Protein AF-A0A377XBH0-F1 (afdb_monomer_lite)

Secondary structure (DSSP, 8-state):
-EEEEEEEETTEEEEEEEETTS-EEEEEEEE--

Sequence (33 aa):
MKIAAFDIGGTALKMGVMARDGRLLETARQSIQ

Structure (mmCIF, N/CA/C/O backbone):
data_AF-A0A377XBH0-F1
#
_entry.id   AF-A0A377XBH0-F1
#
loop_
_atom_site.group_PDB
_atom_site.id
_atom_site.type_symbol
_atom_site.label_atom_id
_atom_site.label_alt_id
_atom_site.label_comp_id
_atom_site.label_asym_id
_atom_site.label_entity_id
_atom_site.label_seq_id
_atom_site.pdbx_PDB_ins_code
_atom_site.Cartn_x
_atom_site.Cartn_y
_atom_site.Cartn_z
_atom_site.occupancy
_atom_site.B_iso_or_equiv
_atom_site.auth_seq_id
_atom_site.auth_comp_id
_atom_site.auth_asym_id
_atom_site.auth_atom_id
_atom_site.pdbx_PDB_model_num
ATOM 1 N N . MET A 1 1 ? -16.769 2.193 9.913 1.00 84.88 1 MET A N 1
ATOM 2 C CA . MET A 1 1 ? -15.576 1.368 10.210 1.00 84.88 1 MET A CA 1
ATOM 3 C C . MET A 1 1 ? -14.512 1.695 9.172 1.00 84.88 1 MET A C 1
ATOM 5 O O . MET A 1 1 ? -14.877 1.802 8.006 1.00 84.88 1 MET A O 1
ATOM 9 N N . LYS A 1 2 ? -13.262 1.927 9.587 1.00 90.44 2 LY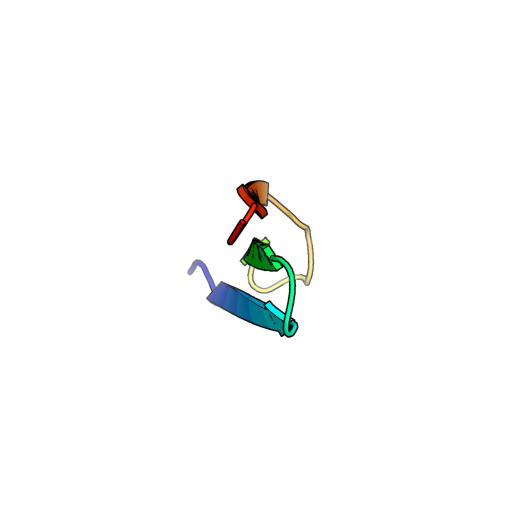S A N 1
ATOM 10 C CA . LYS A 1 2 ? -12.140 2.276 8.701 1.00 90.44 2 LYS A CA 1
ATOM 11 C C . LYS A 1 2 ? -11.131 1.126 8.701 1.00 90.44 2 LYS A C 1
ATOM 13 O O . LYS A 1 2 ? -10.885 0.556 9.760 1.00 90.44 2 LYS A O 1
ATOM 18 N N . ILE A 1 3 ? -10.589 0.788 7.537 1.00 92.44 3 ILE A N 1
ATOM 19 C CA . ILE A 1 3 ? -9.592 -0.271 7.353 1.00 92.44 3 ILE A CA 1
ATOM 20 C C . ILE A 1 3 ? -8.285 0.404 6.949 1.00 92.44 3 ILE A C 1
ATOM 22 O O . ILE A 1 3 ? -8.266 1.128 5.960 1.00 92.44 3 ILE A O 1
ATOM 26 N N . ALA A 1 4 ? -7.215 0.191 7.712 1.00 93.12 4 ALA A N 1
ATOM 27 C CA . ALA A 1 4 ? -5.882 0.664 7.353 1.00 93.12 4 ALA A CA 1
ATOM 28 C C . ALA A 1 4 ? -5.108 -0.459 6.652 1.00 93.12 4 ALA A C 1
ATOM 30 O O . ALA A 1 4 ? -5.069 -1.585 7.146 1.00 93.12 4 ALA A O 1
ATOM 31 N N . ALA A 1 5 ? -4.498 -0.145 5.514 1.00 90.88 5 ALA A N 1
ATOM 32 C CA . AL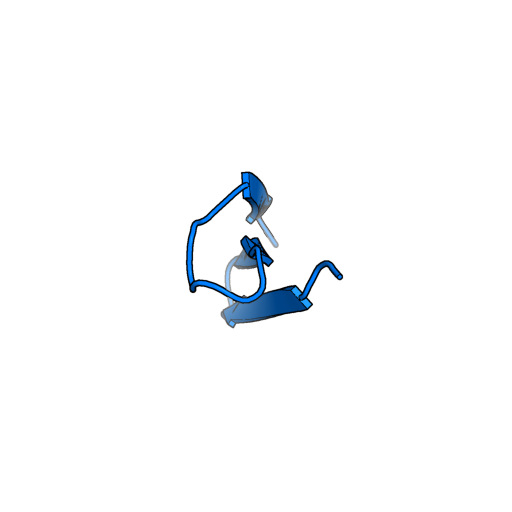A A 1 5 ? -3.660 -1.045 4.735 1.00 90.88 5 ALA A CA 1
ATOM 33 C C . ALA A 1 5 ? -2.262 -0.441 4.579 1.00 90.88 5 ALA A C 1
ATOM 35 O O . ALA A 1 5 ? -2.128 0.764 4.358 1.00 90.88 5 ALA A O 1
ATOM 36 N N . PHE A 1 6 ? -1.234 -1.282 4.676 1.00 90.62 6 PHE A N 1
ATOM 37 C CA . PHE A 1 6 ? 0.167 -0.884 4.561 1.00 90.62 6 PHE A CA 1
ATOM 38 C C . PHE A 1 6 ? 0.860 -1.740 3.499 1.00 90.62 6 PHE A C 1
ATOM 40 O O . PHE A 1 6 ? 0.770 -2.964 3.535 1.00 90.62 6 PHE A O 1
ATOM 47 N N . ASP A 1 7 ? 1.554 -1.085 2.572 1.00 89.94 7 ASP A N 1
ATOM 48 C CA . ASP A 1 7 ? 2.468 -1.696 1.606 1.00 89.94 7 ASP A CA 1
ATOM 49 C C . ASP A 1 7 ? 3.892 -1.257 1.967 1.00 89.94 7 ASP A C 1
ATOM 51 O O . ASP A 1 7 ? 4.230 -0.070 1.913 1.00 89.94 7 ASP A O 1
ATOM 55 N N . ILE A 1 8 ? 4.702 -2.219 2.403 1.00 86.38 8 ILE A N 1
ATOM 56 C CA . ILE A 1 8 ? 6.078 -2.013 2.853 1.00 86.38 8 ILE A CA 1
ATOM 57 C C . ILE A 1 8 ? 6.999 -2.522 1.747 1.00 86.38 8 ILE A C 1
ATOM 59 O O . ILE A 1 8 ? 7.268 -3.718 1.645 1.00 86.38 8 ILE A O 1
ATOM 63 N N . GLY A 1 9 ? 7.477 -1.601 0.913 1.00 85.94 9 GLY A N 1
ATOM 64 C CA . GLY A 1 9 ? 8.477 -1.875 -0.11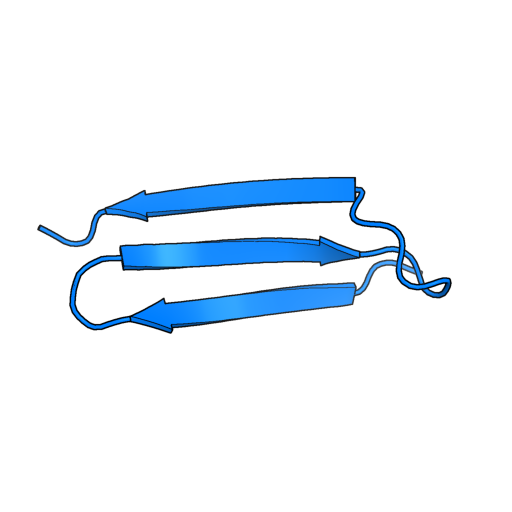3 1.00 85.94 9 GLY A CA 1
ATOM 65 C C . GLY A 1 9 ? 9.869 -1.441 0.339 1.00 85.94 9 GLY A C 1
ATOM 66 O O . GLY A 1 9 ? 10.007 -0.520 1.142 1.00 85.94 9 GLY A O 1
ATOM 67 N N . GLY A 1 10 ? 10.915 -2.048 -0.228 1.00 84.62 10 GLY A N 1
ATOM 68 C CA . GLY A 1 10 ? 12.312 -1.797 0.164 1.00 84.62 10 GLY A CA 1
ATOM 69 C C . GLY A 1 10 ? 12.790 -0.340 0.063 1.00 84.62 10 GLY A C 1
ATOM 70 O O . GLY A 1 10 ? 13.830 -0.013 0.614 1.00 84.62 10 GLY A O 1
ATOM 71 N N . THR A 1 11 ? 12.041 0.539 -0.608 1.00 86.75 11 THR A N 1
ATOM 72 C CA . THR A 1 11 ? 12.372 1.966 -0.776 1.00 86.75 11 THR A CA 1
ATOM 73 C C . THR A 1 11 ? 11.308 2.916 -0.214 1.00 86.75 11 THR A C 1
ATOM 75 O O . THR A 1 11 ? 11.484 4.135 -0.246 1.00 86.75 11 THR A O 1
ATOM 78 N N . ALA A 1 12 ? 10.142 2.411 0.205 1.00 91.25 12 ALA A N 1
ATOM 79 C CA . ALA A 1 12 ? 9.036 3.252 0.660 1.00 91.25 12 ALA A CA 1
ATOM 80 C C . ALA A 1 12 ? 7.985 2.472 1.460 1.00 91.25 12 ALA A C 1
ATOM 82 O O . ALA A 1 12 ? 7.586 1.372 1.077 1.00 91.25 12 ALA A O 1
ATOM 83 N N . LEU A 1 13 ? 7.445 3.129 2.486 1.00 91.75 13 LEU A N 1
ATOM 84 C CA . LEU A 1 13 ? 6.202 2.745 3.150 1.00 91.75 13 LEU A CA 1
ATOM 85 C C . LEU A 1 13 ? 5.044 3.478 2.478 1.00 91.75 13 LEU A C 1
ATOM 87 O O . LEU A 1 13 ? 5.065 4.705 2.348 1.00 91.75 13 LEU A O 1
ATOM 91 N N . LYS A 1 14 ? 4.011 2.746 2.075 1.00 94.06 14 LYS A N 1
ATOM 92 C CA . LYS A 1 14 ? 2.740 3.315 1.623 1.00 94.06 14 LYS A CA 1
ATOM 93 C C . LYS A 1 14 ? 1.643 2.876 2.576 1.00 94.06 14 LYS A C 1
ATOM 95 O O . LYS A 1 14 ? 1.604 1.724 2.996 1.00 94.06 14 LYS A O 1
ATOM 100 N N . MET A 1 15 ? 0.737 3.786 2.890 1.00 95.19 15 MET A N 1
ATOM 101 C CA . MET A 1 15 ? -0.429 3.520 3.719 1.00 95.19 15 MET A CA 1
ATOM 102 C C . MET A 1 15 ? -1.680 4.041 3.021 1.00 95.19 15 MET A C 1
ATOM 104 O O . MET A 1 15 ? -1.652 5.092 2.380 1.00 95.19 15 MET A O 1
ATOM 108 N N . GLY A 1 16 ? -2.771 3.295 3.147 1.00 95.12 16 GLY A N 1
ATOM 109 C CA . GLY A 1 16 ? -4.093 3.703 2.700 1.00 95.12 16 GLY A CA 1
ATOM 110 C C . GLY A 1 16 ? -5.140 3.428 3.769 1.00 95.12 16 GLY A C 1
ATOM 111 O O . GLY A 1 16 ? -5.087 2.404 4.448 1.00 95.12 16 GLY A O 1
ATOM 112 N N . VAL A 1 17 ? -6.116 4.324 3.899 1.00 95.50 17 VAL A N 1
ATOM 113 C CA . VAL A 1 17 ? -7.317 4.099 4.710 1.00 95.50 17 VAL A CA 1
ATOM 114 C C . VAL A 1 17 ? -8.500 3.906 3.780 1.00 95.50 17 VAL A C 1
ATOM 116 O O . VAL A 1 17 ? -8.771 4.755 2.935 1.00 95.50 17 VAL A O 1
ATOM 119 N N . MET A 1 18 ? -9.228 2.811 3.954 1.00 95.81 18 MET A N 1
ATOM 120 C CA . MET A 1 18 ? -10.396 2.462 3.157 1.00 95.81 18 MET A CA 1
ATOM 121 C C . MET A 1 18 ? -11.659 2.405 4.014 1.00 95.81 18 MET A C 1
ATOM 123 O O . MET A 1 18 ? -11.640 2.011 5.186 1.00 95.81 18 MET A O 1
ATOM 127 N N . ALA A 1 19 ? -12.781 2.788 3.416 1.00 94.94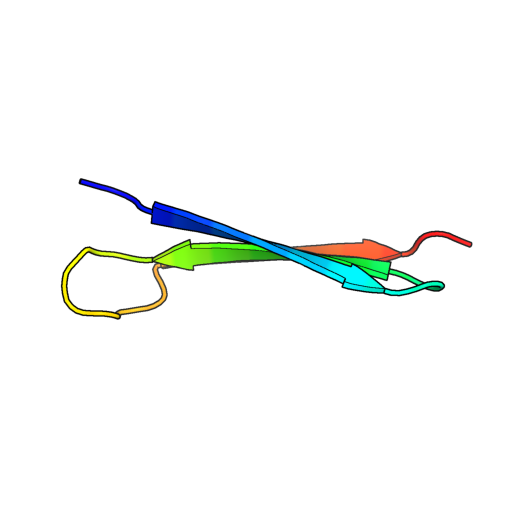 19 ALA A N 1
ATOM 128 C CA . ALA A 1 19 ? -14.100 2.459 3.921 1.00 94.94 19 ALA A CA 1
ATOM 129 C C . ALA A 1 19 ? -14.418 0.978 3.653 1.00 94.94 19 ALA A C 1
ATOM 131 O O . ALA A 1 19 ? -13.791 0.311 2.830 1.00 94.94 19 ALA A O 1
ATOM 132 N N . ARG A 1 20 ? -15.414 0.448 4.370 1.00 93.00 20 ARG A N 1
ATOM 133 C CA . ARG A 1 20 ? -15.830 -0.960 4.254 1.00 93.00 20 ARG A CA 1
ATOM 134 C C . ARG A 1 20 ? -16.342 -1.323 2.852 1.00 93.00 20 ARG A C 1
ATOM 136 O O . ARG A 1 20 ? -16.279 -2.484 2.475 1.00 93.00 20 ARG A O 1
ATOM 143 N N . ASP A 1 21 ? -16.843 -0.346 2.106 1.00 94.44 21 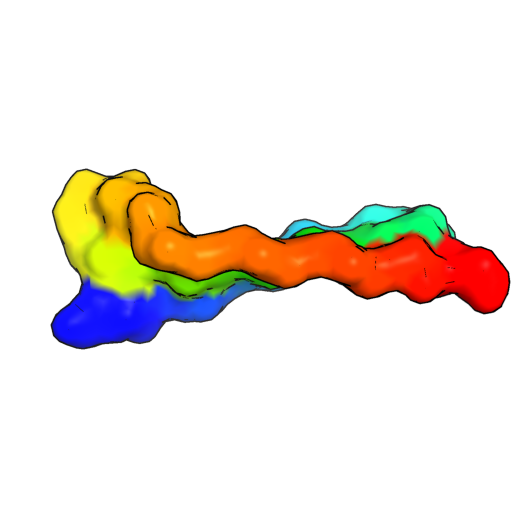ASP A N 1
ATOM 144 C CA . ASP A 1 21 ? -17.302 -0.486 0.718 1.00 94.44 21 ASP A CA 1
ATOM 145 C C . ASP A 1 21 ? -16.152 -0.511 -0.307 1.00 94.44 21 ASP A C 1
ATOM 147 O O . ASP A 1 21 ? -16.395 -0.564 -1.509 1.00 94.44 21 ASP A O 1
ATOM 151 N N . GLY A 1 22 ? -14.898 -0.473 0.154 1.00 91.75 22 GLY A N 1
ATOM 152 C CA . GLY A 1 22 ? -13.719 -0.475 -0.703 1.00 91.75 22 GLY A CA 1
ATOM 153 C C . GLY A 1 22 ? -13.304 0.910 -1.199 1.00 91.75 22 GLY A C 1
ATOM 154 O O . GLY A 1 22 ? -12.318 1.018 -1.926 1.00 91.75 22 GLY A O 1
ATOM 155 N N . ARG A 1 23 ? -13.994 1.990 -0.808 1.00 95.50 23 ARG A N 1
ATOM 156 C CA . ARG A 1 23 ? -13.589 3.347 -1.187 1.00 95.50 23 ARG A CA 1
ATOM 157 C C . ARG A 1 23 ? -12.331 3.773 -0.433 1.00 95.50 23 ARG A C 1
ATOM 159 O O . ARG A 1 23 ? -12.290 3.729 0.796 1.00 95.50 23 ARG A O 1
ATOM 166 N N . LEU A 1 24 ? -11.333 4.264 -1.164 1.00 95.31 24 LEU A N 1
ATOM 167 C CA . LEU A 1 24 ? -10.141 4.883 -0.586 1.00 95.31 24 LEU A CA 1
ATOM 168 C C . LEU A 1 24 ? -10.488 6.265 -0.017 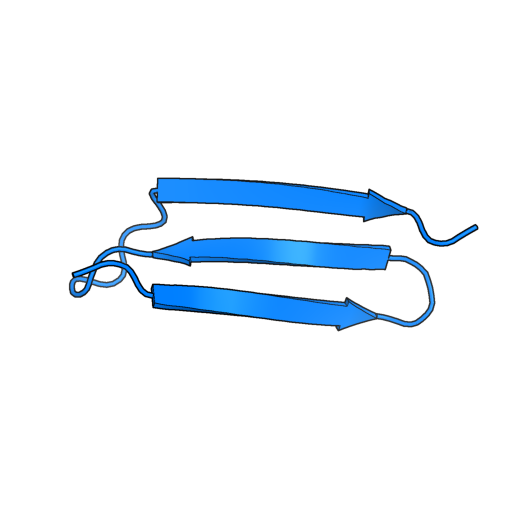1.00 95.31 24 LEU A C 1
ATOM 170 O O . LEU A 1 24 ? -11.105 7.090 -0.693 1.00 95.31 24 LEU A O 1
ATOM 174 N N . LEU A 1 25 ? -10.120 6.490 1.239 1.00 95.00 25 LEU A N 1
ATOM 175 C CA . LEU A 1 25 ? -10.399 7.717 1.982 1.00 95.00 25 LEU A CA 1
ATOM 176 C C . LEU A 1 25 ? -9.153 8.592 2.089 1.00 95.00 25 LEU A C 1
ATOM 178 O O . LEU A 1 25 ? -9.230 9.793 1.856 1.00 95.00 25 LEU A O 1
ATOM 182 N N . GLU A 1 26 ? -8.013 7.991 2.428 1.00 94.88 26 GLU A N 1
ATOM 183 C CA . GLU A 1 26 ? -6.753 8.697 2.666 1.00 94.88 26 GLU A CA 1
ATOM 184 C C . GLU A 1 26 ? -5.575 7.848 2.185 1.00 94.88 26 GLU A C 1
ATOM 186 O O . GLU A 1 26 ? -5.639 6.615 2.207 1.00 94.88 26 GLU A O 1
ATOM 191 N N . THR A 1 27 ? -4.492 8.507 1.772 1.00 95.44 27 THR A N 1
ATOM 192 C CA . THR A 1 27 ? -3.232 7.852 1.403 1.00 95.44 27 THR A CA 1
ATOM 193 C C . THR A 1 27 ? -2.048 8.611 1.971 1.00 95.44 27 THR A C 1
ATOM 195 O O . THR A 1 27 ? -2.023 9.840 1.904 1.00 95.44 27 THR A O 1
ATOM 198 N N . ALA A 1 28 ? -1.033 7.888 2.426 1.00 93.88 28 ALA A N 1
ATOM 199 C CA . ALA A 1 28 ? 0.255 8.446 2.806 1.00 93.88 28 ALA A CA 1
ATOM 200 C C . ALA A 1 28 ? 1.392 7.636 2.176 1.00 93.88 28 ALA A C 1
ATOM 202 O O . ALA A 1 28 ? 1.295 6.420 2.004 1.00 93.88 28 ALA A O 1
ATOM 203 N N . ARG A 1 29 ? 2.490 8.315 1.839 1.00 94.12 29 ARG A N 1
ATOM 204 C CA . ARG A 1 29 ? 3.720 7.689 1.354 1.00 94.12 29 ARG A CA 1
ATOM 205 C C . ARG A 1 29 ? 4.904 8.301 2.077 1.00 94.12 29 ARG A C 1
ATOM 207 O O . ARG A 1 29 ? 5.068 9.516 2.065 1.00 94.12 29 ARG A O 1
ATOM 214 N N . GLN A 1 30 ? 5.751 7.448 2.630 1.00 93.62 30 GLN A N 1
ATOM 215 C CA . GLN A 1 30 ? 7.010 7.839 3.233 1.00 93.62 30 GLN A CA 1
ATOM 216 C C . GLN A 1 30 ? 8.146 7.136 2.502 1.00 93.62 30 GLN A C 1
ATOM 218 O O . GLN A 1 30 ? 8.167 5.910 2.392 1.00 93.62 30 GLN A O 1
ATOM 223 N N . SER A 1 31 ? 9.076 7.925 1.967 1.00 92.69 31 SER A N 1
ATOM 224 C CA . SER A 1 31 ? 10.303 7.375 1.400 1.00 92.69 31 SER A CA 1
ATOM 225 C C . SER A 1 31 ? 11.186 6.870 2.533 1.00 92.69 31 SER A C 1
ATOM 227 O O . SER A 1 31 ? 11.366 7.574 3.525 1.00 92.69 31 SER A O 1
ATOM 229 N N . ILE A 1 32 ? 11.727 5.667 2.372 1.00 86.25 32 ILE A N 1
ATOM 230 C CA . ILE A 1 32 ? 12.767 5.126 3.243 1.00 86.25 32 ILE A CA 1
ATOM 231 C C . ILE A 1 32 ? 14.037 5.219 2.396 1.00 86.25 32 ILE A C 1
ATOM 233 O O . ILE A 1 32 ? 14.261 4.372 1.532 1.00 86.25 32 ILE A O 1
ATOM 237 N N . GLN A 1 33 ? 14.744 6.343 2.508 1.00 77.19 33 GLN A N 1
ATOM 238 C CA . GLN A 1 33 ? 16.078 6.511 1.925 1.00 77.19 33 GLN A CA 1
ATOM 239 C C . GLN A 1 33 ? 17.121 6.153 2.972 1.00 77.19 33 GLN A C 1
ATOM 241 O O . GLN A 1 33 ? 16.893 6.521 4.148 1.00 77.19 33 GLN A O 1
#

Radius of gyration: 10.62 Å; chains: 1; bounding box: 33×11×11 Å

pLDDT: mean 91.6, std 4.23, range [77.19, 95.81]

Organism: Klebsiella pneumoniae (NCBI:txid573)

Foldseek 3Di:
DKDKDWDDDPFKIKIWIADPVGHTDDIDIDTDD